Protein AF-A0A7V6RIH0-F1 (afdb_monomer)

Sequence (70 aa):
MLKKITYLYIECFRNISKTGRQLLVILFPNFFVFFIILKLIFLPNILKTNYNTDKDIADHVIEQLATKIK

Radius of gyration: 21.18 Å; Cα contacts (8 Å, |Δi|>4): 6; chains: 1; bounding box: 42×29×47 Å

Structure (mmCIF, N/CA/C/O backbone):
data_AF-A0A7V6RIH0-F1
#
_entry.id   AF-A0A7V6RIH0-F1
#
loop_
_atom_site.group_PDB
_atom_site.id
_atom_site.type_symbol
_atom_site.label_atom_id
_atom_site.label_alt_id
_atom_site.label_comp_id
_atom_site.label_asym_id
_atom_site.label_entity_id
_atom_site.label_seq_id
_atom_site.pdbx_PDB_ins_code
_atom_site.Cartn_x
_atom_site.Cartn_y
_atom_site.Cartn_z
_atom_site.occupancy
_atom_site.B_iso_or_equiv
_atom_site.auth_seq_id
_atom_site.auth_comp_id
_atom_site.auth_asym_id
_atom_site.auth_atom_id
_atom_site.pdbx_PDB_model_num
ATOM 1 N N . MET A 1 1 ? -6.681 19.292 -18.756 1.00 73.81 1 MET A N 1
ATOM 2 C CA . MET A 1 1 ? 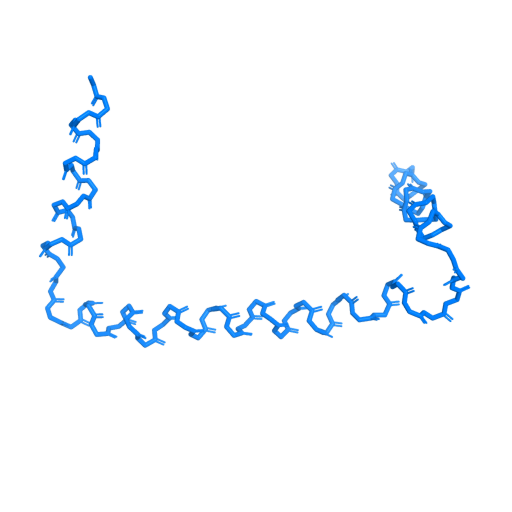-5.658 19.070 -17.704 1.00 73.81 1 MET A CA 1
ATOM 3 C C . MET A 1 1 ? -5.565 17.621 -17.217 1.00 73.81 1 MET A C 1
ATOM 5 O O . MET A 1 1 ? -4.456 17.103 -17.212 1.00 73.81 1 MET A O 1
ATOM 9 N N . LEU A 1 2 ? -6.671 16.929 -16.897 1.00 84.19 2 LEU A N 1
ATOM 10 C CA . LEU A 1 2 ? -6.644 15.526 -16.421 1.00 84.19 2 LEU A CA 1
ATOM 11 C C . LEU A 1 2 ? -5.875 14.541 -17.327 1.00 84.19 2 LEU A C 1
ATOM 13 O O . LEU A 1 2 ? -5.196 13.648 -16.828 1.00 84.19 2 LEU A O 1
ATOM 17 N N . LYS A 1 3 ? -5.917 14.724 -18.655 1.00 87.38 3 LYS A N 1
ATOM 18 C CA . LYS A 1 3 ? -5.161 13.891 -19.612 1.00 87.38 3 LYS A CA 1
ATOM 19 C C . LYS A 1 3 ? -3.643 13.915 -19.382 1.00 87.38 3 LYS A C 1
ATOM 21 O O . LYS A 1 3 ? -2.978 12.913 -19.592 1.00 87.38 3 LYS A O 1
ATOM 26 N N . LYS A 1 4 ? -3.088 15.042 -18.923 1.00 88.00 4 LYS A N 1
ATOM 27 C CA . LYS A 1 4 ? -1.643 15.179 -18.680 1.00 88.00 4 LYS A CA 1
ATOM 28 C C . LYS A 1 4 ? -1.223 14.477 -17.387 1.00 88.00 4 LYS A C 1
ATOM 30 O O . LYS A 1 4 ? -0.178 13.845 -17.346 1.00 88.00 4 LYS A O 1
ATOM 35 N N . ILE A 1 5 ? -2.071 14.555 -16.361 1.00 90.06 5 ILE A N 1
ATOM 36 C CA . ILE A 1 5 ? -1.857 13.907 -15.059 1.00 90.06 5 ILE A CA 1
ATOM 37 C C . ILE A 1 5 ? -1.946 12.384 -15.204 1.00 90.06 5 ILE A C 1
ATOM 39 O O . ILE A 1 5 ? -1.084 11.660 -14.719 1.00 90.06 5 ILE A O 1
ATOM 43 N N . THR A 1 6 ? -2.956 11.902 -15.930 1.00 90.44 6 THR A N 1
ATOM 44 C CA . THR A 1 6 ? -3.128 10.469 -16.220 1.00 90.44 6 THR A CA 1
ATOM 45 C C . THR A 1 6 ? -1.985 9.922 -17.070 1.00 90.44 6 THR A C 1
ATOM 47 O O . THR A 1 6 ? -1.432 8.881 -16.731 1.00 90.44 6 THR A O 1
ATOM 50 N N . TYR A 1 7 ? -1.566 10.652 -18.109 1.00 91.44 7 TYR A N 1
ATOM 51 C CA . TYR A 1 7 ? -0.386 10.296 -18.898 1.00 91.44 7 TYR A CA 1
ATOM 52 C C . TYR A 1 7 ? 0.875 10.201 -18.030 1.00 91.44 7 TYR A C 1
ATOM 54 O O . TYR A 1 7 ? 1.574 9.199 -18.093 1.00 91.44 7 TYR A O 1
ATOM 62 N N . LEU A 1 8 ? 1.131 11.188 -17.166 1.00 89.38 8 LEU A N 1
ATOM 63 C CA . LEU A 1 8 ? 2.311 11.206 -16.295 1.00 89.38 8 LEU A CA 1
ATOM 64 C C . LEU A 1 8 ? 2.321 10.044 -15.287 1.00 89.38 8 LEU A C 1
ATOM 66 O O . LEU A 1 8 ? 3.366 9.445 -15.052 1.00 89.38 8 LEU A O 1
ATOM 70 N N . TYR A 1 9 ? 1.160 9.679 -14.737 1.00 88.12 9 TYR A N 1
ATOM 71 C CA . TYR A 1 9 ? 1.031 8.526 -13.842 1.00 88.12 9 TYR A CA 1
ATOM 72 C C . TYR A 1 9 ? 1.308 7.195 -14.561 1.00 88.12 9 TYR A C 1
ATOM 74 O O . TYR A 1 9 ? 2.060 6.356 -14.062 1.00 88.12 9 TYR A O 1
ATOM 82 N N . ILE A 1 10 ? 0.740 7.019 -15.758 1.00 88.94 10 ILE A N 1
ATOM 83 C CA . ILE A 1 10 ? 0.942 5.820 -16.585 1.00 88.94 10 ILE A CA 1
ATOM 84 C C . ILE A 1 10 ? 2.401 5.718 -17.048 1.00 88.94 10 ILE A C 1
ATOM 86 O O . ILE A 1 10 ? 2.980 4.631 -17.025 1.00 88.94 10 ILE A O 1
ATOM 90 N N . GLU A 1 11 ? 3.004 6.842 -17.433 1.00 88.50 11 GLU A N 1
ATOM 91 C CA . GLU A 1 11 ? 4.389 6.907 -17.898 1.00 88.50 11 GLU A CA 1
ATOM 92 C C . GLU A 1 11 ? 5.372 6.566 -16.773 1.00 88.50 11 GLU A C 1
ATOM 94 O O . GLU A 1 11 ? 6.267 5.746 -16.970 1.00 88.50 11 GLU A O 1
ATOM 99 N N . CYS A 1 12 ? 5.151 7.086 -15.561 1.00 83.12 12 CYS A N 1
ATOM 100 C CA . CYS A 1 12 ? 5.933 6.714 -14.380 1.00 83.12 12 CYS A CA 1
ATOM 101 C C . CYS A 1 12 ? 5.903 5.205 -14.118 1.00 83.12 12 CYS A C 1
ATOM 103 O O . CYS A 1 12 ? 6.949 4.616 -13.861 1.00 83.12 12 CYS A O 1
ATOM 105 N N . PHE A 1 13 ? 4.732 4.569 -14.219 1.00 83.94 13 PHE A N 1
ATOM 106 C CA . PHE A 1 13 ? 4.600 3.12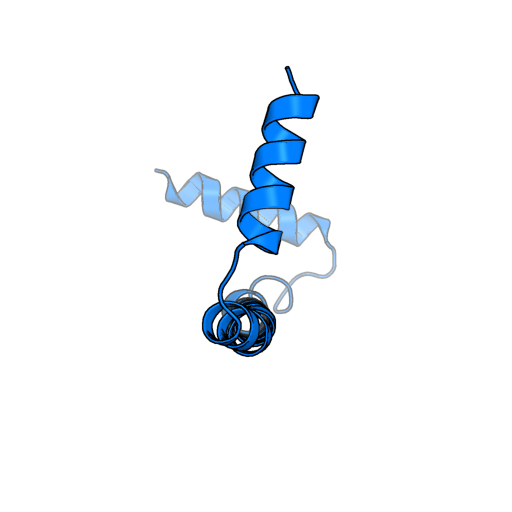1 -14.030 1.00 83.94 13 PHE A CA 1
ATOM 107 C C . PHE A 1 13 ? 5.217 2.295 -15.165 1.00 83.94 13 PHE A C 1
ATOM 109 O O . PHE A 1 13 ? 5.732 1.201 -14.921 1.00 83.94 13 PHE A O 1
ATOM 116 N N . ARG A 1 14 ? 5.190 2.804 -16.400 1.00 85.00 14 ARG A N 1
ATOM 117 C CA . ARG A 1 14 ? 5.856 2.180 -17.553 1.00 85.00 14 ARG A CA 1
ATOM 118 C C . ARG A 1 14 ? 7.374 2.272 -17.476 1.00 85.00 14 ARG A C 1
ATOM 120 O O . ARG A 1 14 ? 8.041 1.349 -17.932 1.00 85.00 14 ARG A O 1
ATOM 127 N N . ASN A 1 15 ? 7.903 3.345 -16.894 1.00 88.81 15 ASN A N 1
ATOM 128 C CA . ASN A 1 15 ? 9.340 3.600 -16.823 1.00 88.81 15 ASN A CA 1
ATOM 129 C C . ASN A 1 15 ? 10.014 3.002 -15.571 1.00 88.81 15 ASN A C 1
ATOM 131 O O . ASN A 1 15 ? 11.185 3.270 -15.305 1.00 88.81 15 ASN A O 1
ATOM 135 N N . ILE A 1 16 ? 9.293 2.188 -14.788 1.00 88.19 16 ILE A N 1
ATOM 136 C CA . ILE A 1 16 ? 9.859 1.470 -13.640 1.00 88.19 16 ILE A CA 1
ATOM 137 C C . ILE A 1 16 ? 10.866 0.423 -14.136 1.00 88.19 16 ILE A C 1
ATOM 139 O O . ILE A 1 16 ? 10.586 -0.358 -15.048 1.00 88.19 16 ILE A O 1
ATOM 143 N N . SER A 1 17 ? 12.038 0.366 -13.498 1.00 89.00 17 SER A N 1
ATOM 144 C CA . SER A 1 17 ? 13.054 -0.652 -13.777 1.00 89.00 17 SER A CA 1
ATOM 145 C C . SER A 1 17 ? 12.523 -2.072 -13.527 1.00 89.00 17 SER A C 1
ATOM 147 O O . SER A 1 17 ? 11.634 -2.290 -12.701 1.00 89.00 17 SER A O 1
ATOM 149 N N . LYS A 1 18 ? 13.092 -3.080 -14.208 1.00 85.38 18 LYS A N 1
ATOM 150 C CA . LYS A 1 18 ? 12.679 -4.491 -14.043 1.00 85.38 18 LYS A CA 1
ATOM 151 C C . LYS A 1 18 ? 12.674 -4.920 -12.568 1.00 85.38 18 LYS A C 1
ATOM 153 O O . LYS A 1 18 ? 11.722 -5.554 -12.118 1.00 85.38 18 LYS A O 1
ATOM 158 N N . THR A 1 19 ? 13.682 -4.486 -11.814 1.00 85.62 19 THR A N 1
ATOM 159 C CA . THR A 1 19 ? 13.825 -4.739 -10.376 1.00 85.62 19 THR A CA 1
ATOM 160 C C . THR A 1 19 ? 12.745 -4.038 -9.545 1.00 85.62 19 THR A C 1
ATOM 162 O O . THR A 1 19 ? 12.171 -4.646 -8.645 1.00 85.62 19 THR A O 1
ATOM 165 N N . GLY A 1 20 ? 12.401 -2.784 -9.865 1.00 88.75 20 GLY A N 1
ATOM 166 C CA . GLY A 1 20 ? 11.335 -2.053 -9.170 1.00 88.75 20 GLY A CA 1
ATOM 167 C C . GLY A 1 20 ? 9.953 -2.676 -9.385 1.00 88.75 20 GLY A C 1
ATOM 168 O O . GLY A 1 20 ? 9.157 -2.767 -8.452 1.00 88.75 20 GLY A O 1
ATOM 169 N N . ARG A 1 21 ? 9.683 -3.191 -10.593 1.00 86.62 21 ARG A N 1
ATOM 170 C CA . ARG A 1 21 ? 8.426 -3.892 -10.892 1.00 86.62 21 ARG A CA 1
ATOM 171 C C . ARG A 1 21 ? 8.302 -5.196 -10.105 1.00 86.62 21 ARG A C 1
ATOM 173 O O . ARG A 1 21 ? 7.230 -5.486 -9.586 1.00 86.62 21 ARG A O 1
ATOM 180 N N . GLN A 1 22 ? 9.393 -5.955 -9.993 1.00 91.25 22 GLN A N 1
ATOM 181 C CA . GLN A 1 22 ? 9.437 -7.171 -9.176 1.00 91.25 22 GLN A CA 1
ATOM 182 C C . GLN A 1 22 ? 9.184 -6.861 -7.699 1.00 91.25 22 GLN A C 1
ATOM 184 O O . GLN A 1 22 ? 8.369 -7.534 -7.072 1.00 91.25 22 GLN A O 1
ATOM 189 N N . LEU A 1 23 ? 9.805 -5.805 -7.167 1.00 92.00 23 LEU A N 1
ATOM 190 C CA . LEU A 1 23 ? 9.581 -5.386 -5.786 1.00 92.00 23 LEU A CA 1
ATOM 191 C C . LEU A 1 23 ? 8.115 -5.017 -5.536 1.00 92.00 23 LEU A C 1
ATOM 193 O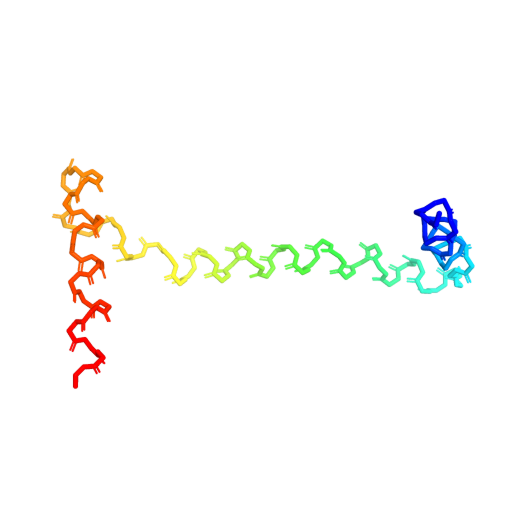 O . LEU A 1 23 ? 7.557 -5.437 -4.530 1.00 92.00 23 LEU A O 1
ATOM 197 N N . LEU A 1 24 ? 7.468 -4.301 -6.461 1.00 88.75 24 LEU A N 1
ATOM 198 C CA . LEU A 1 24 ? 6.042 -3.982 -6.352 1.00 88.75 24 LEU A CA 1
ATOM 199 C C . LEU A 1 24 ? 5.160 -5.236 -6.364 1.00 88.75 24 LEU A C 1
ATOM 201 O O . LEU A 1 24 ? 4.238 -5.325 -5.561 1.00 88.75 24 LEU A O 1
ATOM 205 N N . VAL A 1 25 ? 5.449 -6.217 -7.222 1.00 91.00 25 VAL A N 1
ATOM 206 C CA . VAL A 1 25 ? 4.700 -7.488 -7.267 1.00 91.00 25 VAL A CA 1
ATOM 207 C C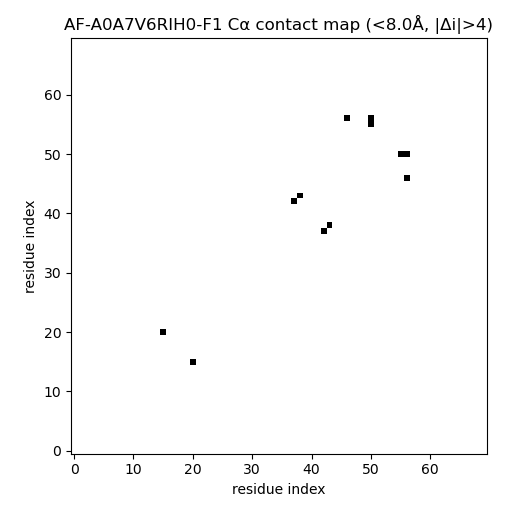 . VAL A 1 25 ? 4.836 -8.274 -5.961 1.00 91.00 25 VAL A C 1
ATOM 209 O O . VAL A 1 25 ? 3.883 -8.922 -5.544 1.00 91.00 25 VAL A O 1
ATOM 212 N N . ILE A 1 26 ? 5.991 -8.198 -5.299 1.00 91.81 26 ILE A N 1
ATOM 213 C CA . ILE A 1 26 ? 6.244 -8.898 -4.033 1.00 91.81 26 ILE A CA 1
ATOM 214 C C . ILE A 1 26 ? 5.665 -8.113 -2.840 1.00 91.81 26 ILE A C 1
ATOM 216 O O . ILE A 1 26 ? 5.075 -8.699 -1.935 1.00 91.81 26 ILE A O 1
ATOM 220 N N . LEU A 1 27 ? 5.793 -6.783 -2.837 1.00 91.06 27 LEU A N 1
ATOM 221 C CA . LEU A 1 27 ? 5.414 -5.918 -1.718 1.00 91.06 27 LEU A CA 1
ATOM 222 C C . LEU A 1 27 ? 3.914 -5.599 -1.683 1.00 91.06 27 LEU A C 1
ATOM 224 O O . LEU A 1 27 ? 3.330 -5.536 -0.602 1.00 91.06 27 LEU A O 1
ATOM 228 N N . PHE A 1 28 ? 3.277 -5.403 -2.841 1.00 91.62 28 PHE A N 1
ATOM 229 C CA . PHE A 1 28 ? 1.875 -4.981 -2.922 1.00 91.62 28 PHE A CA 1
ATOM 230 C C . PHE A 1 28 ? 0.898 -5.999 -2.298 1.00 91.62 28 PHE A C 1
ATOM 232 O O . PHE A 1 28 ? 0.069 -5.594 -1.480 1.00 91.62 28 PHE A O 1
ATOM 239 N N . PRO A 1 29 ? 1.005 -7.316 -2.570 1.00 93.75 29 PRO A N 1
ATOM 240 C CA . PRO A 1 29 ? 0.161 -8.313 -1.912 1.00 93.75 29 PRO A CA 1
ATOM 241 C C . PR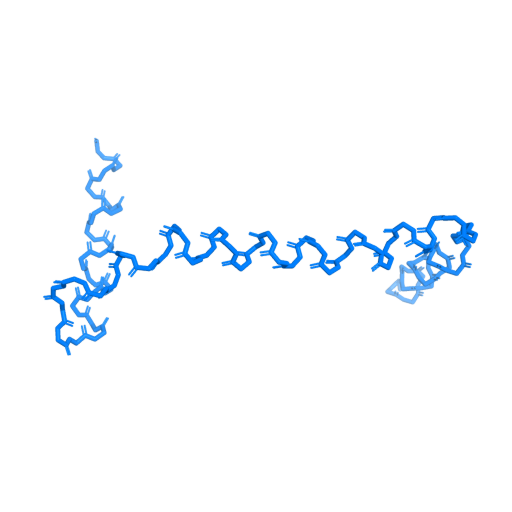O A 1 29 ? 0.470 -8.428 -0.419 1.00 93.75 29 PRO A C 1
ATOM 243 O O . PRO A 1 29 ? -0.443 -8.554 0.392 1.00 93.75 29 PRO A O 1
ATOM 246 N N . ASN A 1 30 ? 1.746 -8.332 -0.040 1.00 89.25 30 ASN A N 1
ATOM 247 C CA . ASN A 1 30 ? 2.167 -8.425 1.356 1.00 89.25 30 ASN A CA 1
ATOM 248 C C . ASN A 1 30 ? 1.587 -7.278 2.200 1.00 89.25 30 ASN A C 1
ATOM 250 O O . ASN A 1 30 ? 1.178 -7.478 3.344 1.00 89.25 30 ASN A O 1
ATOM 254 N N . PHE A 1 31 ? 1.484 -6.086 1.605 1.00 89.69 31 PHE A N 1
ATOM 255 C CA . PHE A 1 31 ? 0.845 -4.936 2.234 1.00 89.69 31 PHE A CA 1
ATOM 256 C C . PHE A 1 31 ? -0.657 -5.159 2.455 1.00 89.69 31 PHE A C 1
ATOM 258 O O . PHE A 1 31 ? -1.185 -4.847 3.523 1.00 89.69 31 PHE A O 1
ATOM 265 N N . PHE A 1 32 ? -1.341 -5.768 1.485 1.00 91.12 32 PHE A N 1
ATOM 266 C CA . PHE A 1 32 ? -2.750 -6.134 1.633 1.00 91.12 32 PHE A CA 1
ATOM 267 C C . PHE A 1 32 ? -2.962 -7.195 2.725 1.00 91.12 32 PHE A C 1
ATOM 269 O O . PHE A 1 32 ? -3.901 -7.099 3.516 1.00 91.12 32 PHE A O 1
ATOM 276 N N . VAL A 1 33 ? -2.054 -8.169 2.829 1.00 92.44 33 VAL A N 1
ATOM 277 C CA . VAL A 1 33 ? -2.068 -9.178 3.899 1.00 92.44 33 VAL A CA 1
ATOM 278 C C . VAL A 1 33 ? -1.887 -8.528 5.274 1.00 92.44 33 VAL A C 1
ATOM 280 O O . VAL A 1 33 ? -2.654 -8.826 6.188 1.00 92.44 33 VAL A O 1
ATOM 283 N N . PHE A 1 34 ? -0.948 -7.588 5.424 1.00 89.00 34 PHE A N 1
ATOM 284 C CA . PHE A 1 34 ? -0.765 -6.851 6.680 1.00 89.00 34 PHE A CA 1
ATOM 285 C C . PHE A 1 34 ? -2.023 -6.067 7.082 1.00 89.00 34 PHE A C 1
ATOM 287 O O . PHE A 1 34 ? -2.422 -6.085 8.246 1.00 89.00 34 PHE A O 1
ATOM 294 N N . PHE A 1 35 ? -2.704 -5.449 6.114 1.00 89.31 35 PHE A N 1
ATOM 295 C CA . PHE A 1 35 ? -3.975 -4.765 6.350 1.00 89.31 35 PHE A CA 1
ATOM 296 C C . PHE A 1 35 ? -5.073 -5.718 6.849 1.00 89.31 35 PHE A C 1
ATOM 298 O O . PHE A 1 35 ? -5.795 -5.391 7.792 1.00 89.31 35 PHE A O 1
ATOM 305 N N . ILE A 1 36 ? -5.178 -6.917 6.268 1.00 90.25 36 ILE A N 1
ATOM 306 C CA . ILE A 1 36 ? -6.126 -7.944 6.726 1.00 90.25 36 ILE A CA 1
ATOM 307 C C . ILE A 1 36 ? -5.794 -8.399 8.148 1.00 90.25 36 ILE A C 1
ATOM 309 O O . ILE A 1 36 ? -6.706 -8.529 8.958 1.00 90.25 36 ILE A O 1
ATOM 313 N N . ILE A 1 37 ? -4.517 -8.617 8.465 1.00 88.19 37 ILE A N 1
ATOM 314 C CA . ILE A 1 37 ? -4.082 -9.044 9.803 1.00 88.19 37 ILE A CA 1
ATOM 315 C C . ILE A 1 37 ? -4.394 -7.961 10.839 1.00 88.19 37 ILE A C 1
ATOM 317 O O . ILE A 1 37 ? -4.997 -8.265 11.866 1.00 88.19 37 ILE A O 1
ATOM 321 N N . LEU A 1 38 ? -4.061 -6.696 10.562 1.00 86.50 38 LEU A N 1
ATOM 322 C CA . LEU A 1 38 ? -4.434 -5.576 11.428 1.00 86.50 38 LEU A CA 1
ATOM 323 C C . LEU A 1 38 ? -5.946 -5.505 11.612 1.00 86.50 38 LEU A C 1
ATOM 325 O O . LEU A 1 38 ? -6.415 -5.376 12.736 1.00 86.50 38 LEU A O 1
ATOM 329 N N . LYS A 1 39 ? -6.724 -5.658 10.537 1.00 83.19 39 LYS A N 1
ATOM 330 C CA . LYS A 1 39 ? -8.184 -5.698 10.637 1.00 83.19 39 LYS A CA 1
ATOM 331 C C . LYS A 1 39 ? -8.649 -6.868 11.508 1.00 83.19 39 LYS A C 1
ATOM 333 O O . LYS A 1 39 ? -9.525 -6.694 12.346 1.00 83.19 39 LYS A O 1
ATOM 338 N N . LEU A 1 40 ? -8.073 -8.050 11.334 1.00 83.06 40 LEU A N 1
ATOM 339 C CA . LEU A 1 40 ? -8.484 -9.255 12.045 1.00 83.06 40 LEU A CA 1
ATOM 340 C C . LEU A 1 40 ? -8.045 -9.273 13.510 1.00 83.06 40 LEU A C 1
ATOM 342 O O . LEU A 1 40 ? -8.703 -9.943 14.287 1.00 83.06 40 LEU A O 1
ATOM 346 N N . ILE A 1 41 ? -6.983 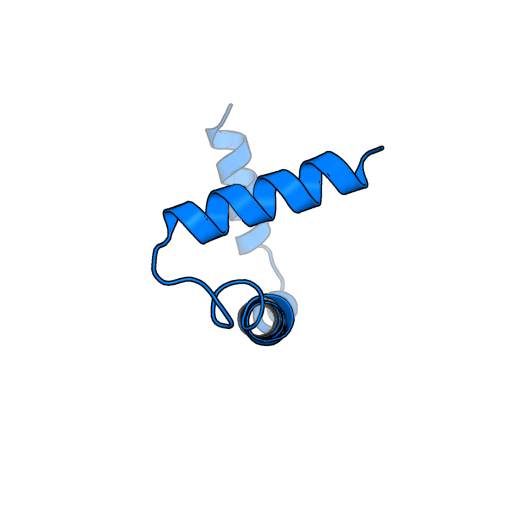-8.562 13.896 1.00 78.19 41 ILE A N 1
ATOM 347 C CA . ILE A 1 41 ? -6.519 -8.462 15.293 1.00 78.19 41 ILE A CA 1
ATOM 348 C C . ILE A 1 41 ? -7.134 -7.244 15.994 1.00 78.19 41 ILE A C 1
ATOM 350 O O . ILE A 1 41 ? -7.480 -7.316 17.170 1.00 78.19 41 ILE A O 1
ATOM 354 N N . PHE A 1 42 ? -7.313 -6.133 15.280 1.00 72.19 42 PHE A N 1
ATOM 355 C CA . PHE A 1 42 ? -7.771 -4.863 15.846 1.00 72.19 42 PHE A CA 1
ATOM 356 C C . PHE A 1 42 ? -9.298 -4.692 15.784 1.00 72.19 42 PHE A C 1
ATOM 358 O O . PHE A 1 42 ? -9.870 -4.075 16.677 1.00 72.19 42 PHE A O 1
ATOM 365 N N . LEU A 1 43 ? -9.980 -5.272 14.781 1.00 70.94 43 LEU A N 1
ATOM 366 C CA . LEU A 1 43 ? -11.444 -5.219 14.631 1.00 70.94 43 LEU A CA 1
ATOM 367 C C . LEU A 1 43 ? -12.280 -6.468 15.025 1.00 70.94 43 LEU A C 1
ATOM 369 O O . LEU A 1 43 ? -13.507 -6.375 14.949 1.00 70.94 43 LEU A O 1
ATOM 373 N N . PRO A 1 44 ? -11.748 -7.625 15.468 1.00 63.56 44 PRO A N 1
ATOM 374 C CA . PRO A 1 44 ? -12.575 -8.809 15.730 1.00 63.56 44 PRO A CA 1
ATOM 375 C C . PRO A 1 44 ? -13.422 -8.652 17.002 1.00 63.56 44 PRO A C 1
ATOM 377 O O . PRO A 1 44 ? -14.508 -9.219 17.096 1.00 63.56 44 PRO A O 1
ATOM 380 N N . ASN A 1 45 ? -12.927 -7.872 17.969 1.00 58.41 45 ASN A N 1
ATOM 381 C CA . ASN A 1 45 ? -13.459 -7.815 19.327 1.00 58.41 45 ASN A CA 1
ATOM 382 C C . ASN A 1 45 ? -14.301 -6.562 19.607 1.00 58.41 45 ASN A C 1
ATOM 384 O O . ASN A 1 45 ? -14.794 -6.406 20.716 1.00 58.41 45 ASN A O 1
ATOM 388 N N . ILE A 1 46 ? -14.456 -5.666 18.624 1.00 58.91 46 ILE A N 1
ATOM 389 C CA . ILE A 1 46 ? -15.234 -4.426 18.790 1.00 58.91 46 ILE A CA 1
ATOM 390 C C . ILE A 1 46 ? -16.735 -4.668 18.579 1.00 58.91 46 ILE A C 1
ATOM 392 O O . ILE A 1 46 ? -17.552 -3.948 19.135 1.00 58.91 46 ILE A O 1
ATOM 396 N N . LEU A 1 47 ? -17.108 -5.676 17.778 1.00 57.81 47 LEU A N 1
ATOM 397 C CA . LEU A 1 47 ? -18.507 -5.907 17.390 1.00 57.81 47 LEU A CA 1
ATOM 398 C C . LEU A 1 47 ? -19.124 -7.181 17.977 1.00 57.81 47 LEU A C 1
ATOM 400 O O . LEU A 1 47 ? -20.338 -7.257 18.118 1.00 57.81 47 LEU A O 1
ATOM 404 N N . LYS A 1 48 ? -18.328 -8.212 18.285 1.00 54.00 48 LYS A N 1
ATOM 405 C CA . LYS A 1 48 ? -18.868 -9.571 18.468 1.00 54.00 48 LYS A CA 1
ATOM 406 C C . LYS A 1 48 ? -19.170 -10.001 19.896 1.00 54.00 48 LYS A C 1
ATOM 408 O O . LYS A 1 48 ? -19.710 -11.088 20.071 1.00 54.00 48 LYS A O 1
ATOM 413 N N . THR A 1 49 ? -18.830 -9.214 20.907 1.00 57.62 49 THR A N 1
ATOM 414 C CA . THR A 1 49 ? -18.856 -9.728 22.280 1.00 57.62 49 THR A CA 1
ATOM 415 C C . THR A 1 49 ? -20.158 -9.490 23.041 1.00 57.62 49 THR A C 1
ATOM 417 O O . THR A 1 49 ? -20.360 -10.233 23.989 1.00 57.62 49 THR A O 1
ATOM 420 N N . ASN A 1 50 ? -21.064 -8.566 22.661 1.00 56.22 50 ASN A N 1
ATOM 421 C CA . ASN A 1 50 ? -22.263 -8.295 23.492 1.00 56.22 50 ASN A CA 1
ATOM 422 C C . ASN 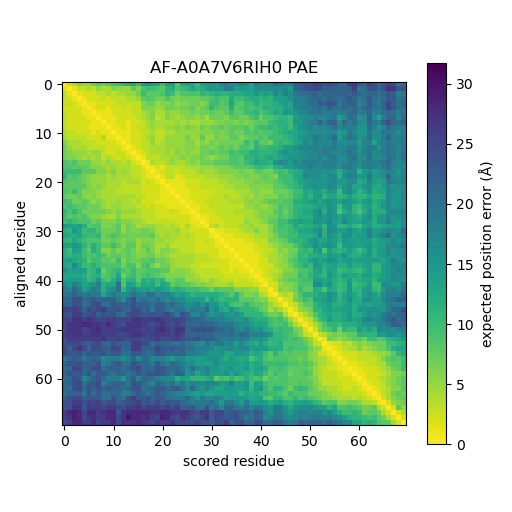A 1 50 ? -23.549 -7.768 22.800 1.00 56.22 50 ASN A C 1
ATOM 424 O O . ASN A 1 50 ? -24.496 -7.449 23.514 1.00 56.22 50 ASN A O 1
ATOM 428 N N . TYR A 1 51 ? -23.648 -7.661 21.467 1.00 55.91 51 TYR A N 1
ATOM 429 C CA . TYR A 1 51 ? -24.764 -6.921 20.842 1.00 55.91 51 TYR A CA 1
ATOM 430 C C . TYR A 1 51 ? -25.557 -7.748 19.819 1.00 55.91 51 TYR A C 1
ATOM 432 O O . TYR A 1 51 ? -24.991 -8.314 18.888 1.00 55.91 51 TYR A O 1
ATOM 440 N N . ASN A 1 52 ? -26.882 -7.798 20.001 1.00 59.09 52 ASN A N 1
ATOM 441 C CA . ASN A 1 52 ? -27.828 -8.542 19.156 1.00 59.09 52 ASN A CA 1
ATOM 442 C C . ASN A 1 52 ? -28.236 -7.793 17.872 1.00 59.09 52 ASN A C 1
ATOM 444 O O . ASN A 1 52 ? -28.754 -8.421 16.950 1.00 59.09 52 ASN A O 1
ATOM 448 N N . THR A 1 53 ? -28.018 -6.474 17.804 1.00 65.06 53 THR A N 1
ATOM 449 C CA . THR A 1 53 ? -28.448 -5.622 16.685 1.00 65.06 53 THR A CA 1
ATOM 450 C C . THR A 1 53 ? -27.312 -4.699 16.256 1.00 65.06 53 THR A C 1
ATOM 452 O O . THR A 1 53 ? -26.705 -4.038 17.096 1.00 65.06 53 THR A O 1
ATOM 455 N N . ASP A 1 54 ? -27.076 -4.564 14.947 1.00 61.62 54 ASP A N 1
ATOM 456 C CA . ASP A 1 54 ? -26.056 -3.657 14.388 1.00 61.62 54 ASP A CA 1
ATOM 457 C C . ASP A 1 54 ? -26.229 -2.185 14.827 1.00 61.62 54 ASP A C 1
ATOM 459 O O . ASP A 1 54 ? -25.263 -1.424 14.862 1.00 61.62 54 ASP A O 1
ATOM 463 N N . LYS A 1 55 ? -27.456 -1.785 15.196 1.00 67.44 55 LYS A N 1
ATOM 464 C CA . LYS A 1 55 ? -27.785 -0.449 15.726 1.00 67.44 55 LYS A CA 1
ATOM 465 C C . LYS A 1 55 ? -27.197 -0.202 17.116 1.00 67.44 55 LYS A C 1
ATOM 467 O O . LYS A 1 55 ? -26.608 0.850 17.332 1.00 67.44 55 LYS A O 1
ATOM 472 N N . ASP A 1 56 ? -27.277 -1.186 18.010 1.00 67.94 56 ASP A N 1
ATOM 473 C CA . ASP A 1 56 ? -26.765 -1.060 19.382 1.00 67.94 56 ASP A CA 1
ATOM 474 C C . ASP A 1 56 ? -25.234 -0.923 19.396 1.00 67.94 56 ASP A C 1
ATOM 476 O O . ASP A 1 56 ? -24.662 -0.220 20.226 1.00 67.94 56 ASP A O 1
ATOM 480 N N . ILE A 1 57 ? -24.558 -1.553 18.427 1.00 69.00 57 ILE A N 1
ATOM 481 C CA . ILE A 1 57 ? -23.103 -1.450 18.264 1.00 69.00 57 ILE A CA 1
ATOM 482 C C . ILE A 1 57 ? -22.708 -0.044 17.806 1.00 69.00 57 ILE A C 1
ATOM 484 O O . ILE A 1 57 ? -21.745 0.527 18.319 1.00 69.00 57 ILE A O 1
ATOM 488 N N . ALA A 1 58 ? -23.434 0.509 16.831 1.00 70.06 58 ALA A N 1
ATOM 489 C CA . ALA A 1 58 ? -23.159 1.838 16.301 1.00 70.06 58 ALA A CA 1
ATOM 490 C C . ALA A 1 58 ? -23.333 2.915 17.381 1.00 70.06 58 ALA A C 1
ATOM 492 O O . ALA A 1 58 ? -22.431 3.735 17.563 1.00 70.06 58 ALA A O 1
ATOM 493 N N . ASP A 1 59 ? -24.431 2.860 18.138 1.00 73.25 59 ASP A N 1
ATOM 494 C CA . ASP A 1 59 ? -24.718 3.832 19.196 1.00 73.25 59 ASP A CA 1
ATOM 495 C C . ASP A 1 59 ? -23.679 3.763 20.330 1.00 73.25 59 ASP A C 1
ATOM 497 O O . ASP A 1 59 ? -23.170 4.799 20.764 1.00 73.25 59 ASP A O 1
ATOM 501 N N . HIS A 1 60 ? -23.253 2.560 20.732 1.00 70.81 60 HIS A N 1
ATOM 502 C CA . HIS A 1 60 ? -22.227 2.391 21.767 1.00 70.81 60 HIS A CA 1
ATOM 503 C C . HIS A 1 60 ? -20.833 2.883 21.334 1.00 70.81 60 HIS A C 1
ATOM 505 O O . HIS A 1 60 ? -20.104 3.490 22.123 1.00 70.81 60 HIS A O 1
ATOM 511 N N . VAL A 1 61 ? -20.443 2.654 20.074 1.00 72.75 61 VAL A N 1
ATOM 512 C CA . VAL A 1 61 ? -19.161 3.140 19.530 1.00 72.75 61 VAL A CA 1
ATOM 513 C C . VAL A 1 61 ? -19.150 4.666 19.436 1.00 72.75 61 VAL A C 1
ATOM 515 O O . VAL A 1 61 ? -18.135 5.291 19.755 1.00 72.75 61 VAL A O 1
ATOM 518 N N . ILE A 1 62 ? -20.267 5.275 19.031 1.00 75.44 62 ILE A N 1
ATOM 519 C CA . ILE A 1 62 ? -20.409 6.735 18.962 1.00 75.44 62 ILE A CA 1
ATOM 520 C C . I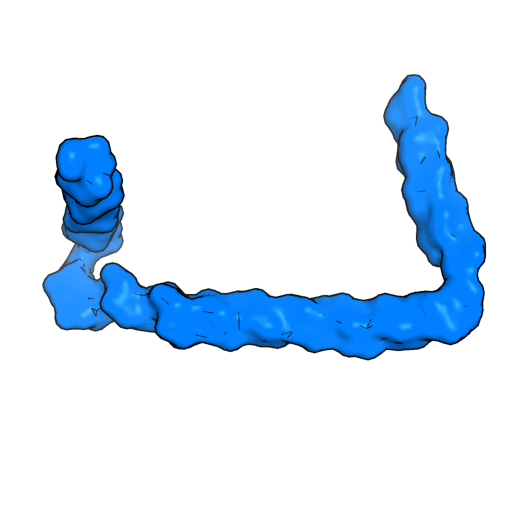LE A 1 62 ? -20.302 7.344 20.362 1.00 75.44 62 ILE A C 1
ATOM 522 O O . ILE A 1 62 ? -19.563 8.313 20.539 1.00 75.44 62 ILE A O 1
ATOM 526 N N . GLU A 1 63 ? -20.974 6.761 21.356 1.00 74.00 63 GLU A N 1
ATOM 527 C CA . GLU A 1 63 ? -20.904 7.220 22.744 1.00 74.00 63 GLU A CA 1
ATOM 528 C C . GLU A 1 63 ? -19.467 7.134 23.285 1.00 74.00 63 GLU A C 1
ATOM 530 O O . GLU A 1 63 ? -18.913 8.145 23.709 1.00 74.00 63 GLU A O 1
ATOM 535 N N . GLN A 1 64 ? -18.801 5.980 23.163 1.00 70.56 64 GLN A N 1
ATOM 536 C CA . GLN A 1 64 ? -17.408 5.788 23.599 1.00 70.56 64 GLN A CA 1
ATOM 537 C C . GLN A 1 64 ? -16.430 6.784 22.947 1.00 70.56 64 GLN A C 1
ATOM 539 O O . GLN A 1 64 ? -15.537 7.307 23.620 1.00 70.56 64 GLN A O 1
ATOM 544 N N . LEU A 1 65 ? -16.581 7.063 21.648 1.00 74.75 65 LEU A N 1
ATOM 545 C CA . LEU A 1 65 ? -15.734 8.023 20.933 1.00 74.75 65 LEU A CA 1
ATOM 546 C C . LEU A 1 65 ? -16.052 9.475 21.314 1.00 74.75 65 LEU A C 1
ATOM 548 O O . LEU A 1 65 ? -15.129 10.280 21.398 1.00 74.75 65 LEU A O 1
ATOM 552 N N . ALA A 1 66 ? -17.314 9.813 21.583 1.00 71.94 66 ALA A N 1
ATOM 553 C CA . ALA A 1 66 ? -17.725 11.158 21.983 1.00 71.94 66 ALA A CA 1
ATOM 554 C C . ALA A 1 66 ? -17.365 11.476 23.446 1.00 71.94 66 ALA A C 1
ATOM 556 O O . ALA A 1 66 ? -16.925 12.587 23.744 1.00 71.94 66 ALA A O 1
ATOM 557 N N . THR A 1 67 ? -17.501 10.515 24.366 1.00 60.25 67 THR A N 1
ATOM 558 C CA . THR A 1 67 ? -17.196 10.726 25.792 1.00 60.25 67 THR A CA 1
ATOM 559 C C . THR A 1 67 ? -15.691 10.790 26.059 1.00 60.25 67 THR A C 1
ATOM 561 O O . THR A 1 67 ? -15.260 11.535 26.934 1.00 60.25 67 THR A O 1
ATOM 564 N N . LYS A 1 68 ? -14.866 10.073 25.281 1.00 53.72 68 LYS A N 1
ATOM 565 C CA . LYS A 1 68 ? -13.396 10.065 25.429 1.00 53.72 68 LYS A CA 1
ATOM 566 C C . LYS A 1 68 ? -12.707 11.335 24.895 1.00 53.72 68 LYS A C 1
ATOM 568 O O . LYS A 1 68 ? -11.488 11.446 24.996 1.00 53.72 68 LYS A O 1
ATOM 573 N N . ILE A 1 69 ? -13.471 12.269 24.322 1.00 53.62 69 ILE A N 1
ATOM 574 C CA . ILE A 1 69 ? -13.002 13.585 23.851 1.00 53.62 69 ILE A CA 1
ATOM 575 C C . ILE A 1 69 ? -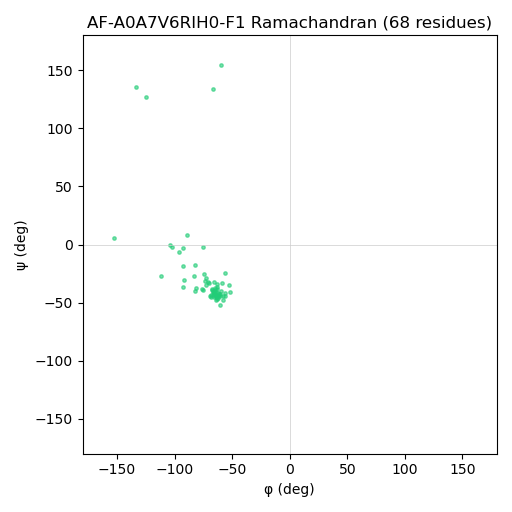13.167 14.672 24.942 1.00 53.62 69 ILE A C 1
ATOM 577 O O . ILE A 1 69 ? -12.732 15.804 24.738 1.00 53.62 69 ILE A O 1
ATOM 581 N N . LYS A 1 70 ? -13.744 14.348 26.110 1.00 39.34 70 LYS A N 1
ATOM 582 C CA . LYS A 1 70 ? -13.864 15.281 27.241 1.00 39.34 70 LYS A CA 1
ATOM 583 C C . LYS A 1 70 ? -12.682 15.212 28.206 1.00 39.34 70 LYS A C 1
ATOM 585 O O . LYS A 1 70 ? -12.224 14.087 28.502 1.00 39.34 70 LYS A O 1
#

Mean predicted aligned error: 11.74 Å

Secondary structure (DSSP, 8-state):
-HHHHHHHHHHHHHT--HHHHHHHHHHHHHHHHHHHHHHHHHSTTTTSSS-SSHHHHHHHHHHHHHHTT-

Solvent-accessible surface area (backbone atoms only — not comparable to full-atom values): 4234 Å² total; per-residue (Å²): 114,68,69,60,56,53,48,52,55,52,48,54,66,68,68,50,51,76,68,56,51,51,49,48,66,60,46,55,58,52,52,53,50,50,52,51,50,50,46,59,70,70,53,57,74,79,63,70,80,83,58,97,45,79,63,61,50,52,55,50,52,51,48,57,60,58,60,72,73,109

Foldseek 3Di:
DVVVVVVVVVVVVVPDDPVRVVCCVVVVVVVVVVVVVCCCVVPPPLPPDDDPDPVVSVVVVVCVVVVVVD

pLDDT: mean 78.03, std 13.33, range [39.34, 93.75]